Protein AF-A0A1J3I5D6-F1 (afdb_monomer)

Foldseek 3Di:
DDDDDPLLVLLVVLLVQLVDPVNLVVSLVSLLVCCVPDPPQLALVNVVCSNVVSCVVVVGDRDLVSLLSSLVSCLVVVVLVSNLVSLVVCLVVVRQHDPVSLVSSLVSCVVVVVPVSSVVSVVSND

pLDDT: mean 91.08, std 11.29, range [35.16, 97.81]

Solvent-accessible surface area (backbone atoms only — not comparable to full-atom values): 7140 Å² total; per-residue (Å²): 137,83,80,85,48,82,69,50,57,53,39,53,49,42,54,58,23,68,73,37,82,93,31,40,66,58,36,38,51,52,42,30,52,46,53,69,71,36,80,84,73,57,43,48,68,55,51,51,47,51,45,50,51,42,18,66,78,73,72,49,79,84,60,73,66,55,57,50,28,53,36,50,22,24,56,74,69,66,36,55,68,50,29,51,52,36,50,52,52,29,54,77,70,74,40,85,74,54,63,75,56,53,54,50,49,41,50,51,29,49,76,72,68,37,52,69,59,34,51,51,58,51,58,76,76,105

Sequence (126 aa):
PGSFEDGDAFWVLIHILVASPETYGRANELLIRYVASSNPTAMPNVLVSNFVDSAKSFGFEVNSRAFNYFLNAYIKERKTDFAVDCINLMVELGVIPFVRYVNSTLTALIRRNSISEAHELYSKLV

Mean predicted aligned error: 4.38 Å

InterPro domains:
  IPR002885 Pentatricopeptide repeat [PS51375] (63-97)
  IPR002885 Pentatricopeptide repeat [TIGR00756] (66-97)
  IPR011990 Tetratricopeptide-like helical domain superfamily [G3DSA:1.25.40.10] (30-126)

Organism: Noccaea caerulescens (NCBI:txid107243)

Secondary structure (DSSP, 8-state):
-----HHHHHHHHHHHHHH-GGGHHHHHHHHHHHHHH-TTT--HHHHHHHHHHHHHHHT----HHHHHHHHHHHHHTT-HHHHHHHHHHHHHTTPPPPHHHHHHHHHHHHHTT-HHHHHHHHHT--

Nearest PDB structures (foldseek):
  5i9f-assembly1_A  TM=4.465E-01  e=3.950E-03  unidentified
  5i9g-assembly1_C  TM=4.375E-01  e=5.912E-03  unidentified
  6een-assembly1_C  TM=4.613E-01  e=1.885E-02  Zea mays
  6een-assembly1_D  TM=4.615E-01  e=1.885E-02  Zea mays
  6een-assembly1_A  TM=4.613E-01  e=2.551E-02  Zea mays

Structure (mmCIF, N/CA/C/O backbone):
data_AF-A0A1J3I5D6-F1
#
_entry.id   AF-A0A1J3I5D6-F1
#
loop_
_atom_site.group_PDB
_atom_site.id
_atom_site.type_symbol
_atom_site.label_atom_id
_atom_site.label_alt_id
_atom_site.label_comp_id
_atom_site.label_asym_id
_atom_site.label_entity_id
_atom_site.label_seq_id
_atom_site.pdbx_PDB_ins_code
_atom_site.Cartn_x
_atom_site.Cartn_y
_atom_site.Cartn_z
_atom_site.occupancy
_atom_site.B_iso_or_equiv
_atom_site.auth_seq_id
_atom_site.auth_comp_id
_atom_site.auth_asym_id
_atom_site.auth_atom_id
_atom_site.pdbx_PDB_model_num
ATOM 1 N N . PRO A 1 1 ? -5.464 -0.825 30.484 1.00 35.16 1 PRO A N 1
ATOM 2 C CA . PRO A 1 1 ? -5.961 0.486 30.007 1.00 35.16 1 PRO A CA 1
ATOM 3 C C . PRO A 1 1 ? -4.848 1.179 29.211 1.00 35.16 1 PRO A C 1
ATOM 5 O O . PRO A 1 1 ? -3.918 1.708 29.809 1.00 35.16 1 PRO A O 1
ATOM 8 N N . GLY A 1 2 ? -4.870 1.023 27.884 1.00 48.78 2 GLY A N 1
ATOM 9 C CA . GLY A 1 2 ? -3.820 1.532 27.000 1.00 48.78 2 GLY A CA 1
ATOM 10 C C . GLY A 1 2 ? -3.850 3.055 26.931 1.00 48.78 2 GLY A C 1
ATOM 11 O O . GLY A 1 2 ? -4.920 3.645 26.791 1.00 48.78 2 GLY A O 1
ATOM 12 N N . SER A 1 3 ? -2.687 3.679 27.087 1.00 51.09 3 SER A N 1
ATOM 13 C CA . SER A 1 3 ? -2.486 5.091 26.773 1.00 51.09 3 SER A CA 1
ATOM 14 C C . SER A 1 3 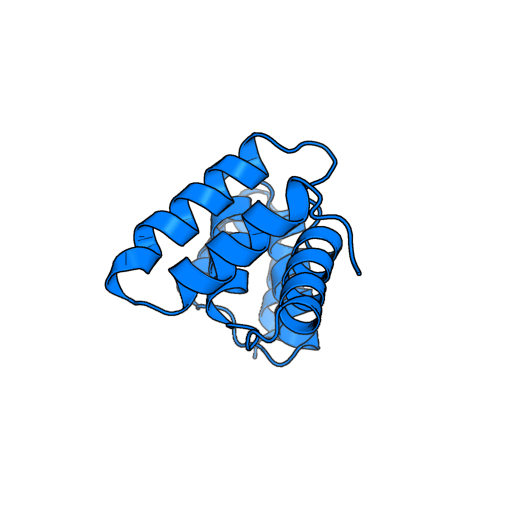? -2.722 5.305 25.281 1.00 51.09 3 SER A C 1
ATOM 16 O O . SER A 1 3 ? -2.164 4.572 24.475 1.00 51.09 3 SER A O 1
ATOM 18 N N . PHE A 1 4 ? -3.542 6.294 24.927 1.00 53.53 4 PHE A N 1
ATOM 19 C CA . PHE A 1 4 ? -3.675 6.770 23.551 1.00 53.53 4 PHE A CA 1
ATOM 20 C C . PHE A 1 4 ? -2.368 7.468 23.165 1.00 53.53 4 PHE A C 1
ATOM 22 O O . PHE A 1 4 ? -2.079 8.543 23.694 1.00 53.53 4 PHE A O 1
ATOM 29 N N . GLU A 1 5 ? -1.568 6.864 22.291 1.00 62.69 5 GLU A N 1
ATOM 30 C CA . GLU A 1 5 ? -0.444 7.563 21.669 1.00 62.69 5 GLU A CA 1
ATOM 31 C C . GLU A 1 5 ? -0.941 8.347 20.443 1.00 62.69 5 GLU A C 1
ATOM 33 O O . GLU A 1 5 ? -1.916 7.961 19.794 1.00 62.69 5 GLU A O 1
ATOM 38 N N . ASP A 1 6 ? -0.276 9.448 20.080 1.00 62.50 6 ASP A N 1
ATOM 39 C CA . ASP A 1 6 ? -0.669 10.271 18.920 1.00 62.50 6 ASP A CA 1
ATOM 40 C C . ASP A 1 6 ? -0.703 9.460 17.605 1.00 62.50 6 ASP A C 1
ATOM 42 O O . ASP A 1 6 ? -1.468 9.766 16.685 1.00 6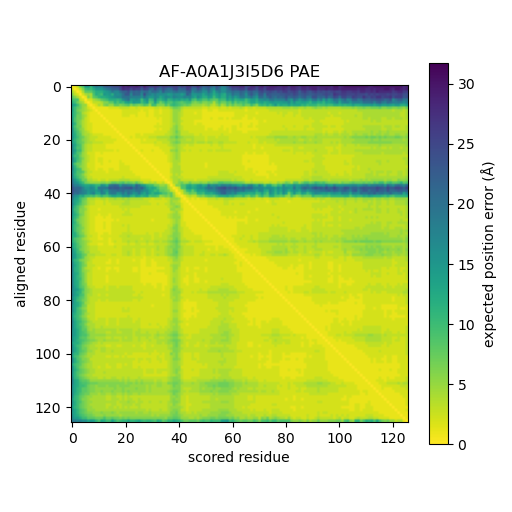2.50 6 ASP A O 1
ATOM 46 N N . GLY A 1 7 ? 0.091 8.384 17.529 1.00 68.25 7 GLY A N 1
ATOM 47 C CA . GLY A 1 7 ? 0.074 7.425 16.425 1.00 68.25 7 GLY A CA 1
ATOM 48 C C . GLY A 1 7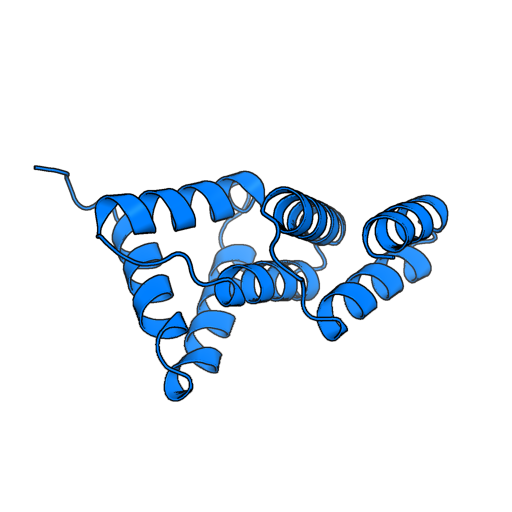 ? -1.213 6.596 16.344 1.00 68.25 7 GLY A C 1
ATOM 49 O O . GLY A 1 7 ? -1.674 6.306 15.240 1.00 68.25 7 GLY A O 1
ATOM 50 N N . ASP A 1 8 ? -1.843 6.271 17.474 1.00 81.75 8 ASP A N 1
ATOM 51 C CA . ASP A 1 8 ? -3.055 5.445 17.513 1.00 81.75 8 ASP A CA 1
ATOM 52 C C . ASP A 1 8 ? -4.257 6.185 16.930 1.00 81.75 8 ASP A C 1
ATOM 54 O O . ASP A 1 8 ? -5.021 5.626 16.138 1.00 81.75 8 ASP A O 1
ATOM 58 N N . ALA A 1 9 ? -4.399 7.472 17.265 1.00 89.88 9 ALA A N 1
ATOM 59 C CA . ALA A 1 9 ? -5.488 8.308 16.768 1.00 89.88 9 ALA A CA 1
ATOM 60 C C . ALA A 1 9 ? -5.460 8.436 15.237 1.00 89.88 9 ALA A C 1
ATOM 62 O O . ALA A 1 9 ? -6.512 8.426 14.591 1.00 89.88 9 ALA A O 1
ATOM 63 N N . PHE A 1 10 ? -4.262 8.509 14.648 1.00 91.88 10 PHE A N 1
ATOM 64 C CA . PHE A 1 10 ? -4.094 8.526 13.198 1.00 91.88 10 PHE A CA 1
ATOM 65 C C . PHE A 1 10 ? -4.646 7.249 12.557 1.00 91.88 10 PHE A C 1
ATOM 67 O O . PHE A 1 10 ? -5.459 7.326 11.636 1.00 91.88 10 PHE A O 1
ATOM 74 N N . TRP A 1 11 ? -4.257 6.074 13.056 1.00 93.56 11 TRP A N 1
ATOM 75 C CA . TRP A 1 11 ? -4.694 4.801 12.481 1.00 93.56 11 TRP A CA 1
ATOM 76 C C . TRP A 1 11 ? -6.183 4.539 12.687 1.00 93.56 11 TRP A C 1
ATOM 78 O O . TRP A 1 11 ? -6.851 4.103 11.749 1.00 93.56 11 TRP A O 1
ATOM 88 N N . VAL A 1 12 ? -6.732 4.898 13.850 1.00 95.06 12 VAL A N 1
ATOM 89 C CA . VAL A 1 12 ? -8.181 4.862 14.104 1.00 95.06 12 VAL A CA 1
ATOM 90 C C . VAL A 1 12 ? -8.932 5.741 13.101 1.00 95.06 12 VAL A C 1
ATOM 92 O O . VAL A 1 12 ? -9.934 5.310 12.530 1.00 95.06 12 VAL A O 1
ATOM 95 N N . LEU A 1 13 ? -8.434 6.950 12.820 1.00 96.00 13 LEU A N 1
ATOM 96 C CA . LEU A 1 13 ? -9.029 7.813 11.802 1.00 96.00 13 LEU A CA 1
ATOM 97 C C . LEU A 1 13 ? -8.965 7.170 10.410 1.00 96.00 13 LEU A C 1
ATOM 99 O O . LEU A 1 13 ? -9.956 7.209 9.683 1.00 96.00 13 LEU A O 1
ATOM 103 N N . ILE A 1 14 ? -7.842 6.548 10.037 1.00 96.94 14 ILE A N 1
ATOM 104 C CA . ILE A 1 14 ? -7.743 5.824 8.763 1.00 96.94 14 ILE A CA 1
ATOM 105 C C . ILE A 1 14 ? -8.783 4.704 8.692 1.00 96.94 14 ILE A C 1
ATOM 107 O O . ILE A 1 14 ? -9.485 4.641 7.685 1.00 96.94 14 ILE A O 1
ATOM 111 N N . HIS A 1 15 ? -8.946 3.890 9.744 1.00 96.50 15 HIS A N 1
ATOM 112 C CA . HIS A 1 15 ? -9.970 2.834 9.809 1.00 96.50 15 HIS A CA 1
ATOM 113 C C . HIS A 1 15 ? -11.381 3.376 9.556 1.00 96.50 15 HIS A C 1
ATOM 115 O O . HIS A 1 15 ? -12.112 2.833 8.727 1.00 96.50 15 HIS A O 1
ATOM 121 N N . ILE A 1 16 ? -11.737 4.496 10.191 1.00 96.31 16 ILE A N 1
ATOM 122 C CA . ILE A 1 16 ? -13.036 5.160 9.998 1.00 96.31 16 ILE A CA 1
ATOM 123 C C . ILE A 1 16 ? -13.204 5.635 8.546 1.00 96.31 16 ILE A C 1
ATOM 125 O O . ILE A 1 16 ? -14.241 5.394 7.929 1.00 96.31 16 ILE A O 1
ATOM 129 N N . LEU A 1 17 ? -12.189 6.290 7.974 1.00 97.62 17 LEU A N 1
ATOM 130 C CA . LEU A 1 17 ? -12.279 6.869 6.628 1.00 97.62 17 LEU A CA 1
ATOM 131 C C . LEU A 1 17 ? -12.264 5.810 5.510 1.00 97.62 17 LEU A C 1
ATOM 133 O O . LEU A 1 17 ? -12.797 6.040 4.426 1.00 97.62 17 LEU A O 1
ATOM 137 N N . VAL A 1 18 ? -11.647 4.644 5.720 1.00 97.00 18 VAL A N 1
ATOM 138 C CA . VAL A 1 18 ? -11.683 3.554 4.723 1.00 97.00 18 VAL A CA 1
ATOM 139 C C . VAL A 1 18 ? -12.946 2.697 4.821 1.00 97.00 18 VAL A C 1
ATOM 141 O O . VAL A 1 18 ? -13.217 1.920 3.903 1.00 97.00 18 VAL A O 1
ATOM 144 N N . ALA A 1 19 ? -13.746 2.852 5.880 1.00 95.31 19 ALA A N 1
ATOM 145 C CA . ALA A 1 19 ? -15.020 2.157 6.047 1.00 95.31 19 ALA A CA 1
ATOM 146 C C . ALA A 1 19 ? -16.169 2.771 5.219 1.00 95.31 19 ALA A C 1
ATOM 148 O O . ALA A 1 19 ? -17.139 2.077 4.928 1.00 95.31 19 ALA A O 1
ATOM 149 N N . SER A 1 20 ? -16.058 4.037 4.790 1.00 95.12 20 SER A N 1
ATOM 150 C CA . SER A 1 20 ? -17.115 4.759 4.059 1.00 95.12 20 SER A CA 1
ATOM 151 C C . SER A 1 20 ? -16.633 5.250 2.680 1.00 95.12 20 SER A C 1
ATOM 153 O O . SER A 1 20 ? -15.645 5.988 2.605 1.00 95.12 20 SER A O 1
ATOM 155 N N . PRO A 1 21 ? -17.325 4.906 1.574 1.00 95.50 21 PRO A N 1
ATOM 156 C CA . PRO A 1 21 ? -16.974 5.365 0.226 1.00 95.50 21 PRO A CA 1
ATOM 157 C C . PRO A 1 21 ? -16.856 6.885 0.073 1.00 95.50 21 PRO A C 1
ATOM 159 O O . PRO A 1 21 ? -15.991 7.371 -0.656 1.00 95.50 21 PRO A O 1
ATOM 162 N N . GLU A 1 22 ? -17.671 7.645 0.801 1.00 97.62 22 GLU A N 1
ATOM 163 C CA . GLU A 1 22 ? -17.703 9.112 0.781 1.00 97.62 22 GLU A CA 1
ATOM 164 C C . GLU A 1 22 ? -16.401 9.730 1.311 1.00 97.62 22 GLU A C 1
ATOM 166 O O . GLU A 1 22 ? -16.079 10.886 1.026 1.00 97.62 22 GLU A O 1
ATOM 171 N N . THR A 1 23 ? -15.631 8.960 2.083 1.00 97.69 23 THR A N 1
ATOM 172 C CA . THR A 1 23 ? 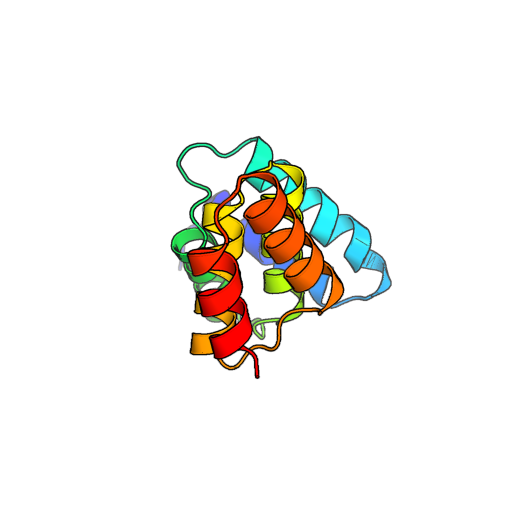-14.418 9.421 2.768 1.00 97.69 23 THR A CA 1
ATOM 173 C C . THR A 1 23 ? -13.124 8.833 2.203 1.00 97.69 23 THR A C 1
ATOM 175 O O . THR A 1 23 ? -12.032 9.242 2.603 1.00 97.69 23 THR A O 1
ATOM 178 N N . TYR A 1 24 ? -13.215 7.997 1.166 1.00 96.62 24 TYR A N 1
ATOM 179 C CA . TYR A 1 24 ? -12.073 7.392 0.472 1.00 96.62 24 TYR A CA 1
ATOM 180 C C . TYR A 1 24 ? -11.029 8.397 -0.012 1.00 96.62 24 TYR A C 1
ATOM 182 O O . TYR A 1 24 ? -9.830 8.169 0.154 1.00 96.62 24 TYR A O 1
ATOM 190 N N . GLY A 1 25 ? -11.470 9.525 -0.576 1.00 96.94 25 GLY A N 1
ATOM 191 C CA . GLY A 1 25 ? -10.558 10.581 -1.018 1.00 96.94 25 GLY A CA 1
ATOM 192 C C . GLY A 1 25 ? -9.735 11.157 0.137 1.00 96.94 25 GLY A C 1
ATOM 193 O O . GLY A 1 25 ? -8.527 11.334 -0.005 1.00 96.94 25 GLY A O 1
ATOM 194 N N . ARG A 1 26 ? -10.371 11.364 1.299 1.00 97.75 26 ARG A N 1
ATOM 195 C CA . ARG A 1 26 ? -9.728 11.902 2.507 1.00 97.75 26 ARG A CA 1
ATOM 196 C C . ARG A 1 26 ? -8.738 10.909 3.108 1.00 97.75 26 ARG A C 1
ATOM 198 O O . ARG A 1 26 ? -7.632 11.311 3.449 1.00 97.75 26 ARG A O 1
ATOM 205 N N . ALA A 1 27 ? -9.103 9.625 3.181 1.00 97.62 27 ALA A N 1
ATOM 206 C CA . ALA A 1 27 ? -8.191 8.568 3.629 1.00 97.62 27 ALA A CA 1
ATOM 207 C C . ALA A 1 27 ? -6.916 8.537 2.773 1.00 97.62 27 ALA A C 1
ATOM 209 O O . ALA A 1 27 ? -5.802 8.559 3.292 1.00 97.62 27 ALA A O 1
ATOM 210 N N . ASN A 1 28 ? -7.087 8.533 1.449 1.00 96.69 28 ASN A N 1
ATOM 211 C CA . ASN A 1 28 ? -5.979 8.482 0.505 1.00 96.69 28 ASN A CA 1
ATOM 212 C C . ASN A 1 28 ? -5.075 9.722 0.603 1.00 96.69 28 ASN A C 1
ATOM 214 O O . ASN A 1 28 ? -3.854 9.595 0.628 1.00 96.69 28 ASN A O 1
ATOM 218 N N . GLU A 1 29 ? -5.660 10.918 0.688 1.00 96.50 29 GLU A N 1
ATOM 219 C CA . GLU A 1 29 ? -4.898 12.160 0.844 1.00 96.50 29 GLU A CA 1
ATOM 220 C C . GLU A 1 29 ? -4.103 12.190 2.155 1.00 96.50 29 GLU A C 1
ATOM 222 O O . GLU A 1 29 ? -2.931 12.570 2.159 1.00 96.50 29 GLU A O 1
ATOM 227 N N . LEU A 1 30 ? -4.717 11.761 3.260 1.00 94.81 30 LEU A N 1
ATOM 228 C CA . LEU A 1 30 ? -4.071 11.751 4.567 1.00 94.81 30 LEU A CA 1
ATOM 229 C C . LEU A 1 30 ? -2.871 10.792 4.597 1.00 94.81 30 LEU A C 1
ATOM 231 O O . LEU A 1 30 ? -1.819 11.151 5.121 1.00 94.81 30 LEU A O 1
ATOM 235 N N . LEU A 1 31 ? -2.989 9.621 3.966 1.00 94.38 31 LEU A N 1
ATOM 236 C CA . LEU 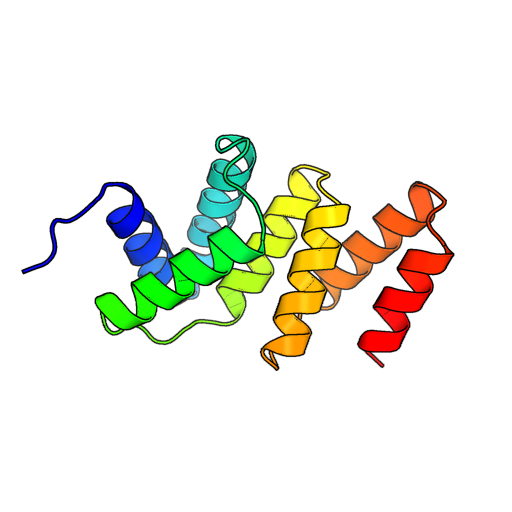A 1 31 ? -1.885 8.666 3.836 1.00 94.38 31 LEU A CA 1
ATOM 237 C C . LEU A 1 31 ? -0.757 9.177 2.936 1.00 94.38 31 LEU A C 1
ATOM 239 O O . LEU A 1 31 ? 0.409 9.011 3.287 1.00 94.38 31 LEU A O 1
ATOM 243 N N . ILE A 1 32 ? -1.076 9.846 1.821 1.00 94.31 32 ILE A N 1
ATOM 244 C CA . ILE A 1 32 ? -0.060 10.512 0.987 1.00 94.31 32 ILE A CA 1
ATOM 245 C C . ILE A 1 32 ? 0.720 11.527 1.827 1.00 94.31 32 ILE A C 1
ATOM 247 O O . ILE A 1 32 ? 1.947 11.478 1.867 1.00 94.31 32 ILE A O 1
ATOM 251 N N . ARG A 1 33 ? 0.010 12.411 2.541 1.00 92.81 33 ARG A N 1
ATOM 252 C CA . ARG A 1 33 ? 0.632 13.429 3.401 1.00 92.81 33 ARG A CA 1
ATOM 253 C C . ARG A 1 33 ? 1.500 12.793 4.485 1.00 92.81 33 ARG A C 1
ATOM 255 O O . ARG A 1 33 ? 2.607 13.268 4.711 1.00 92.81 33 ARG A O 1
ATOM 262 N N . TYR A 1 34 ? 1.030 11.713 5.107 1.00 90.75 34 TYR A N 1
ATOM 263 C CA . TYR A 1 34 ? 1.777 10.991 6.134 1.00 90.75 34 TYR A CA 1
ATOM 264 C C . TYR A 1 34 ? 3.081 10.389 5.594 1.00 90.75 34 TYR A C 1
ATOM 266 O O . TYR A 1 34 ? 4.133 10.570 6.201 1.00 90.75 34 TYR A O 1
ATOM 274 N N . VAL A 1 35 ? 3.052 9.719 4.436 1.00 90.50 35 VAL A N 1
ATOM 275 C CA . VAL A 1 35 ? 4.255 9.124 3.816 1.00 90.50 35 VAL A CA 1
ATOM 276 C C . VAL A 1 35 ? 5.239 10.192 3.318 1.00 90.50 35 VAL A C 1
ATOM 278 O O . VAL A 1 35 ? 6.451 9.942 3.294 1.00 90.50 35 VAL A O 1
ATOM 281 N N . ALA A 1 36 ? 4.734 11.369 2.938 1.00 88.38 36 ALA A N 1
ATOM 282 C CA . ALA A 1 36 ? 5.543 12.519 2.544 1.00 88.38 36 ALA A CA 1
ATOM 283 C C . ALA A 1 36 ? 6.251 13.177 3.744 1.00 88.38 36 ALA A C 1
ATOM 285 O O . ALA A 1 36 ? 7.421 13.542 3.641 1.00 88.38 36 ALA A O 1
ATOM 286 N N . SER A 1 37 ? 5.568 13.319 4.888 1.00 85.12 37 SER A N 1
ATOM 287 C CA . SER A 1 37 ? 6.115 13.984 6.082 1.00 85.12 37 SER A CA 1
ATOM 288 C C . SER A 1 37 ? 6.915 13.064 7.008 1.00 85.12 37 SER A C 1
ATOM 290 O O . SER A 1 37 ? 7.758 13.542 7.765 1.00 85.12 37 SER A O 1
ATOM 292 N N . SER A 1 38 ? 6.679 11.753 6.950 1.00 69.19 38 SER A N 1
ATOM 293 C CA . SER A 1 38 ? 7.298 10.772 7.845 1.00 69.19 38 SER A CA 1
ATOM 294 C C . SER A 1 38 ? 8.513 10.130 7.174 1.00 69.19 38 SER A C 1
ATOM 296 O O . SER A 1 38 ? 8.396 9.135 6.462 1.00 69.19 38 SER A O 1
ATOM 298 N N . ASN A 1 39 ? 9.708 10.683 7.380 1.00 59.16 39 ASN A N 1
ATOM 299 C CA . ASN A 1 39 ? 10.962 10.037 6.977 1.00 59.16 39 ASN A CA 1
ATOM 300 C C . ASN A 1 39 ? 11.899 9.988 8.198 1.00 59.16 39 ASN A C 1
ATOM 302 O O . ASN A 1 39 ? 12.145 11.055 8.763 1.00 59.16 39 ASN A O 1
ATOM 306 N N . PRO A 1 40 ? 12.402 8.810 8.642 1.00 54.53 40 PRO A N 1
ATOM 307 C CA . PRO A 1 40 ? 12.457 7.506 7.959 1.00 54.53 40 PRO A CA 1
ATOM 308 C C . PRO A 1 40 ? 11.382 6.463 8.350 1.00 54.53 40 PRO A C 1
ATOM 310 O O . PRO A 1 40 ? 11.454 5.321 7.908 1.00 54.53 40 PRO A O 1
ATOM 313 N N . THR A 1 41 ? 10.358 6.817 9.131 1.00 62.53 41 THR A N 1
ATOM 314 C CA . THR A 1 41 ? 9.374 5.864 9.698 1.00 62.53 41 THR A CA 1
ATOM 315 C C . THR A 1 41 ? 8.347 5.288 8.708 1.00 62.53 41 THR A C 1
ATOM 317 O O . THR A 1 41 ? 7.544 4.441 9.090 1.00 62.53 41 THR A O 1
ATOM 320 N N . ALA A 1 42 ? 8.350 5.708 7.437 1.00 79.69 42 ALA A N 1
ATOM 321 C CA . ALA A 1 42 ? 7.342 5.309 6.448 1.00 79.69 42 ALA A CA 1
ATOM 322 C C . ALA A 1 42 ? 7.619 3.975 5.722 1.00 79.69 42 ALA A C 1
ATOM 324 O O . ALA A 1 42 ? 7.237 3.827 4.558 1.00 79.69 42 ALA A O 1
ATOM 325 N N . MET A 1 43 ? 8.282 3.006 6.361 1.00 90.31 43 MET A N 1
ATOM 326 C CA . MET A 1 43 ? 8.528 1.694 5.744 1.00 90.31 43 MET A CA 1
ATOM 327 C C . MET A 1 43 ? 7.218 0.890 5.596 1.00 90.31 43 MET A C 1
ATOM 329 O O . MET A 1 43 ? 6.404 0.901 6.523 1.00 90.31 43 MET A O 1
ATOM 333 N N . PRO A 1 44 ? 7.000 0.165 4.480 1.00 92.69 44 PRO A N 1
ATOM 334 C CA . PRO A 1 44 ? 5.746 -0.557 4.227 1.00 92.69 44 PRO A CA 1
ATOM 335 C C . PRO A 1 44 ? 5.339 -1.529 5.332 1.00 92.69 44 PRO A C 1
ATOM 337 O O . PRO A 1 44 ? 4.190 -1.519 5.768 1.00 92.69 44 PRO A O 1
ATOM 340 N N . ASN A 1 45 ? 6.283 -2.328 5.827 1.00 91.81 45 ASN A N 1
ATOM 341 C CA . ASN A 1 45 ? 6.051 -3.286 6.907 1.00 91.81 45 ASN A CA 1
ATOM 342 C C . ASN A 1 45 ? 5.632 -2.599 8.216 1.00 91.81 45 ASN A C 1
ATOM 344 O O . ASN A 1 45 ? 4.726 -3.080 8.889 1.00 91.81 45 ASN A O 1
ATOM 348 N N . VAL A 1 46 ? 6.246 -1.461 8.555 1.00 90.81 46 VAL A N 1
ATOM 349 C CA . VAL A 1 46 ? 5.910 -0.684 9.757 1.00 90.81 46 VAL A CA 1
ATOM 350 C C . VAL A 1 46 ? 4.504 -0.101 9.640 1.00 90.81 46 VAL A C 1
ATOM 352 O O . VAL A 1 46 ? 3.709 -0.227 10.566 1.00 90.81 46 V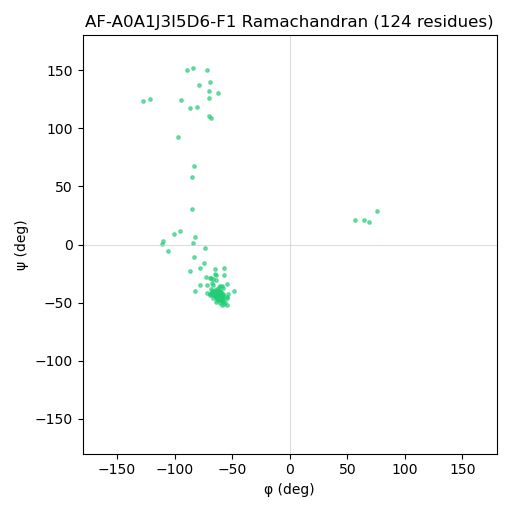AL A O 1
ATOM 355 N N . LEU A 1 47 ? 4.159 0.489 8.492 1.00 91.81 47 LEU A N 1
ATOM 356 C CA . LEU A 1 47 ? 2.832 1.078 8.274 1.00 91.81 47 LEU A CA 1
ATOM 357 C C . LEU A 1 47 ? 1.734 0.019 8.304 1.00 91.81 47 LEU A C 1
ATOM 359 O O . LEU A 1 47 ? 0.697 0.228 8.930 1.00 91.81 47 LEU A O 1
ATOM 363 N N . VAL A 1 48 ? 1.977 -1.125 7.665 1.00 91.81 48 VAL A N 1
ATOM 364 C CA . VAL A 1 48 ? 1.042 -2.249 7.698 1.00 91.81 48 VAL A CA 1
ATOM 365 C C . VAL A 1 48 ? 0.915 -2.821 9.107 1.00 91.81 48 VAL A C 1
ATOM 367 O O . VAL A 1 48 ? -0.214 -3.030 9.540 1.00 91.81 48 VAL A O 1
ATOM 370 N N . SER A 1 49 ? 2.017 -3.020 9.841 1.00 91.81 49 SER A N 1
ATOM 371 C CA . SER A 1 49 ? 1.958 -3.498 11.231 1.00 91.81 49 SER A CA 1
ATOM 372 C C . SER A 1 49 ? 1.142 -2.544 12.090 1.00 91.81 49 SER A C 1
ATOM 374 O O . SER A 1 49 ? 0.161 -2.964 12.689 1.00 91.81 49 SER A O 1
ATOM 376 N N . ASN A 1 50 ? 1.456 -1.247 12.063 1.00 91.94 50 ASN A N 1
ATOM 377 C CA . ASN A 1 50 ? 0.750 -0.258 12.871 1.00 91.94 50 ASN A CA 1
ATOM 378 C C . ASN A 1 50 ? -0.748 -0.195 12.528 1.00 91.94 50 ASN A C 1
ATOM 380 O O . ASN A 1 50 ? -1.591 -0.138 13.421 1.00 91.94 50 ASN A O 1
ATOM 384 N N . PHE A 1 51 ? -1.100 -0.255 11.240 1.00 92.81 51 PHE A N 1
ATOM 385 C CA . PHE A 1 51 ? -2.496 -0.284 10.803 1.00 92.81 51 PHE A CA 1
ATOM 386 C C . PHE A 1 51 ? -3.233 -1.538 11.301 1.00 92.81 51 PHE A C 1
ATOM 388 O O . PHE A 1 51 ? -4.345 -1.436 11.824 1.00 92.81 51 PHE A O 1
ATOM 395 N N . VAL A 1 52 ? -2.610 -2.713 11.173 1.00 92.25 52 VAL A N 1
ATOM 396 C CA . VAL A 1 52 ? -3.171 -4.003 11.607 1.00 92.25 52 VAL A CA 1
ATOM 397 C C . VAL A 1 52 ? -3.274 -4.089 13.132 1.00 92.25 52 VAL A C 1
ATOM 399 O O . VAL A 1 52 ? -4.283 -4.559 13.656 1.00 92.25 52 VAL A O 1
ATOM 402 N N . ASP A 1 53 ? -2.266 -3.621 13.858 1.00 93.06 53 ASP A N 1
ATOM 403 C CA . ASP A 1 53 ? -2.235 -3.652 15.320 1.00 93.06 53 ASP A CA 1
ATOM 404 C C . ASP A 1 53 ? -3.216 -2.644 15.924 1.00 93.06 53 ASP A C 1
ATOM 406 O O . ASP A 1 53 ? -3.900 -2.960 16.901 1.00 93.06 53 ASP A O 1
ATOM 410 N N . SER A 1 54 ? -3.395 -1.485 15.281 1.00 94.19 54 SER A N 1
ATOM 411 C CA . SER A 1 54 ? -4.490 -0.562 15.592 1.00 94.19 54 SER A CA 1
ATOM 412 C C . SER A 1 54 ? -5.852 -1.225 15.359 1.00 94.19 54 SER A C 1
ATOM 414 O O . SER A 1 54 ? -6.735 -1.136 16.213 1.00 94.19 54 SER A O 1
ATOM 416 N N . ALA A 1 55 ? -6.019 -1.977 14.264 1.00 94.00 55 ALA A N 1
ATOM 417 C CA . ALA A 1 55 ? -7.273 -2.680 13.996 1.00 94.00 55 ALA A CA 1
ATOM 418 C C . ALA A 1 55 ? -7.624 -3.657 15.130 1.00 94.00 55 ALA A C 1
ATOM 420 O O . ALA A 1 55 ? -8.733 -3.625 15.660 1.00 94.00 55 ALA A O 1
ATOM 421 N N . LYS A 1 56 ? -6.646 -4.458 15.574 1.00 93.56 56 LYS A N 1
ATOM 422 C CA . LYS A 1 56 ? -6.806 -5.390 16.703 1.00 93.56 56 LYS A CA 1
ATOM 423 C C . LYS A 1 56 ? -7.106 -4.666 18.016 1.00 93.56 56 LYS A C 1
ATOM 425 O O . LYS A 1 56 ? -7.989 -5.092 18.753 1.00 93.56 56 LYS A O 1
ATOM 430 N N . SER A 1 57 ? -6.380 -3.587 18.303 1.00 94.19 57 SER A N 1
ATOM 431 C CA . SER A 1 57 ? -6.490 -2.848 19.568 1.00 94.19 57 SER A CA 1
ATOM 432 C C . SER A 1 57 ? -7.839 -2.149 19.733 1.00 94.19 57 SER A C 1
ATOM 434 O O . SER A 1 57 ? -8.359 -2.076 20.845 1.00 94.19 57 SER A O 1
ATOM 436 N N . PHE A 1 58 ? -8.419 -1.663 18.633 1.00 93.69 58 PHE A N 1
ATOM 437 C CA . PHE A 1 58 ? -9.659 -0.882 18.644 1.00 93.69 58 PHE A CA 1
ATOM 438 C C . PHE A 1 58 ? -10.873 -1.621 18.053 1.00 93.69 58 PHE A C 1
ATOM 440 O O . PHE A 1 58 ? -11.960 -1.052 17.995 1.00 93.69 58 PHE A O 1
ATOM 447 N N . GLY A 1 59 ? -10.717 -2.887 17.653 1.00 94.25 59 GLY A N 1
ATOM 448 C CA . GLY A 1 59 ? -11.814 -3.733 17.174 1.00 94.25 59 GLY A CA 1
ATOM 449 C C . GLY A 1 59 ? -12.291 -3.425 15.750 1.00 94.25 59 GLY A C 1
ATOM 450 O O . GLY A 1 59 ? -13.460 -3.651 15.444 1.00 94.25 59 GLY A O 1
ATOM 451 N N . PHE A 1 60 ? -11.414 -2.911 14.884 1.00 94.75 60 PHE A N 1
ATOM 452 C CA . PHE A 1 60 ? -11.714 -2.715 13.464 1.00 94.75 60 PHE A CA 1
ATOM 453 C C . PHE A 1 60 ? -11.368 -3.954 12.633 1.00 94.75 60 PHE A C 1
ATOM 455 O O . PHE A 1 60 ? -10.411 -4.675 12.917 1.00 94.75 60 PHE A O 1
ATOM 462 N N . GLU A 1 61 ? -12.103 -4.153 11.539 1.00 92.25 61 GLU A N 1
ATOM 463 C CA . GLU A 1 61 ? -11.692 -5.075 10.482 1.00 92.25 61 GLU A CA 1
ATOM 464 C C . GLU A 1 61 ? -10.629 -4.429 9.587 1.00 92.25 61 GLU A C 1
ATOM 466 O O . GLU A 1 61 ? -10.732 -3.265 9.189 1.00 92.25 61 GLU A O 1
ATOM 471 N N . VAL A 1 62 ? -9.602 -5.201 9.231 1.00 91.44 62 VAL A N 1
ATOM 472 C CA . VAL A 1 62 ? -8.523 -4.733 8.356 1.00 91.44 62 VAL A CA 1
ATOM 473 C C . VAL A 1 62 ? -9.055 -4.556 6.934 1.00 91.44 62 VAL A C 1
ATOM 475 O O . VAL A 1 62 ? -9.341 -5.519 6.225 1.00 91.44 62 VAL A O 1
ATOM 478 N N . ASN A 1 63 ? -9.154 -3.304 6.489 1.00 93.56 63 ASN A N 1
ATOM 479 C CA . ASN A 1 63 ? -9.673 -2.985 5.165 1.00 93.56 63 ASN A CA 1
ATOM 480 C C . ASN A 1 63 ? -8.567 -3.020 4.096 1.00 93.56 63 ASN A C 1
ATOM 482 O O . ASN A 1 63 ? -7.651 -2.193 4.096 1.00 93.56 63 ASN A O 1
ATOM 486 N N . SER A 1 64 ? -8.694 -3.927 3.122 1.00 91.56 64 SER A N 1
ATOM 487 C CA . SER A 1 64 ? -7.747 -4.103 2.005 1.00 91.56 64 SER A CA 1
ATOM 488 C C . SER A 1 64 ? -7.522 -2.841 1.156 1.00 91.56 64 SER A C 1
ATOM 490 O O . SER A 1 64 ? -6.503 -2.697 0.473 1.00 91.56 64 SER A O 1
ATOM 492 N N . ARG A 1 65 ? -8.447 -1.877 1.202 1.00 94.50 65 ARG A N 1
ATOM 493 C CA . ARG A 1 65 ? -8.321 -0.598 0.494 1.00 94.50 65 ARG A CA 1
ATOM 494 C C . ARG A 1 65 ? -7.235 0.303 1.080 1.00 94.50 65 ARG A C 1
ATOM 496 O O . ARG A 1 65 ? -6.631 1.054 0.320 1.00 94.50 65 ARG A O 1
ATOM 503 N N . ALA A 1 66 ? -6.939 0.202 2.3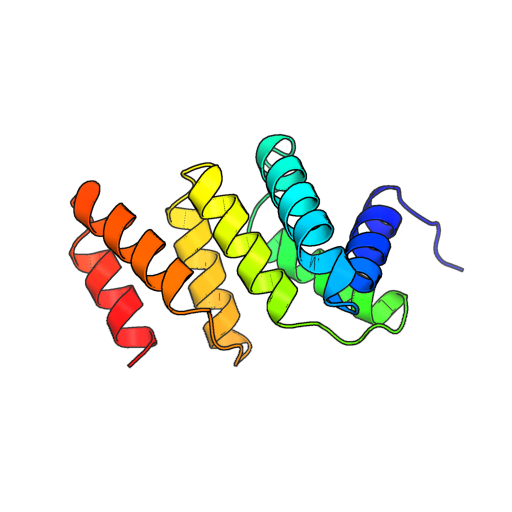78 1.00 95.12 66 ALA A N 1
ATOM 504 C CA . ALA A 1 66 ? -5.867 0.979 3.004 1.00 95.12 66 ALA A CA 1
ATOM 505 C C . ALA A 1 66 ? -4.494 0.652 2.391 1.00 95.12 66 ALA A C 1
ATOM 507 O O . ALA A 1 66 ? -3.736 1.560 2.059 1.00 95.12 66 ALA A O 1
ATOM 508 N N . PHE A 1 67 ? -4.226 -0.626 2.109 1.00 95.06 67 PHE A N 1
ATOM 509 C CA . PHE A 1 67 ? -2.999 -1.075 1.440 1.00 95.06 67 PHE A CA 1
ATOM 510 C C . PHE A 1 67 ? -2.826 -0.449 0.054 1.00 95.06 67 PHE A C 1
ATOM 512 O O . PHE A 1 67 ? -1.750 0.017 -0.311 1.00 95.06 67 PHE A O 1
ATOM 519 N N . ASN A 1 68 ? -3.919 -0.351 -0.701 1.00 96.00 68 ASN A N 1
ATOM 520 C CA . ASN A 1 68 ? -3.921 0.314 -2.000 1.00 96.00 68 ASN A CA 1
ATOM 521 C C . ASN A 1 68 ? -3.612 1.817 -1.893 1.00 96.00 68 ASN A C 1
ATOM 523 O O . ASN A 1 68 ? -3.025 2.398 -2.807 1.00 96.00 68 ASN A O 1
ATOM 527 N N . TYR A 1 69 ? -3.982 2.456 -0.782 1.00 96.88 69 TYR A N 1
ATOM 528 C CA . TYR A 1 69 ? -3.628 3.847 -0.513 1.00 96.88 69 TYR A CA 1
ATOM 529 C C . TYR A 1 69 ? -2.182 4.011 -0.043 1.00 96.88 69 TYR A C 1
ATOM 531 O O . TYR A 1 69 ? -1.546 4.973 -0.470 1.00 96.88 69 TYR A O 1
ATOM 539 N N . PHE A 1 70 ? -1.619 3.066 0.721 1.00 95.50 70 PHE A N 1
ATOM 540 C CA . PHE A 1 70 ? -0.171 3.029 0.979 1.00 95.50 70 PHE A CA 1
ATOM 541 C C . PHE A 1 70 ? 0.609 2.941 -0.333 1.00 95.50 70 PHE A C 1
ATOM 543 O O . PHE A 1 70 ? 1.506 3.744 -0.580 1.00 95.50 70 PHE A O 1
ATOM 550 N N . LEU A 1 71 ? 0.200 2.035 -1.223 1.00 95.69 71 LEU A N 1
ATOM 551 C CA . LEU A 1 71 ? 0.825 1.872 -2.529 1.00 95.69 71 LEU A CA 1
ATOM 552 C C . LEU A 1 71 ? 0.761 3.162 -3.361 1.00 95.69 71 LEU A C 1
ATOM 554 O O . LEU A 1 71 ? 1.770 3.607 -3.909 1.00 95.69 71 LEU A O 1
ATOM 558 N N . ASN A 1 72 ? -0.406 3.811 -3.411 1.00 96.56 72 ASN A N 1
ATOM 559 C CA . ASN A 1 72 ? -0.551 5.104 -4.077 1.00 96.56 72 ASN A CA 1
ATOM 560 C C . ASN A 1 72 ? 0.335 6.192 -3.444 1.00 96.56 72 ASN A C 1
ATOM 562 O O . ASN A 1 72 ? 0.936 6.980 -4.173 1.00 96.56 72 ASN A O 1
ATOM 566 N N . ALA A 1 73 ? 0.447 6.229 -2.114 1.00 95.62 73 ALA A N 1
ATOM 567 C CA . ALA A 1 73 ? 1.321 7.161 -1.411 1.00 95.62 73 ALA A CA 1
ATOM 568 C C . ALA A 1 73 ? 2.794 6.959 -1.801 1.00 95.62 73 ALA A C 1
ATOM 570 O O . ALA A 1 73 ? 3.458 7.920 -2.186 1.00 95.62 73 ALA A O 1
ATOM 571 N N . TYR A 1 74 ? 3.286 5.718 -1.830 1.00 96.12 74 TYR A N 1
ATOM 572 C CA . TYR A 1 74 ? 4.650 5.423 -2.281 1.00 96.12 74 TYR A CA 1
ATOM 573 C C . TYR A 1 74 ? 4.900 5.817 -3.737 1.00 96.12 74 TYR A C 1
ATOM 575 O O . TYR A 1 74 ? 5.934 6.413 -4.043 1.00 96.12 74 TYR A O 1
ATOM 583 N N . ILE A 1 75 ? 3.939 5.560 -4.630 1.00 95.00 75 ILE A N 1
ATOM 584 C CA . ILE A 1 75 ? 4.023 5.971 -6.039 1.00 95.00 75 ILE A CA 1
ATOM 585 C C . ILE A 1 75 ? 4.107 7.502 -6.157 1.00 95.00 75 ILE A C 1
ATOM 587 O O . ILE A 1 75 ? 4.921 8.015 -6.929 1.00 95.00 75 ILE A O 1
ATOM 591 N N . LYS A 1 76 ? 3.295 8.245 -5.392 1.00 94.62 76 LYS A N 1
ATOM 592 C CA . LYS A 1 76 ? 3.293 9.719 -5.392 1.00 94.62 76 LYS A CA 1
ATOM 593 C C . LYS A 1 76 ? 4.603 10.306 -4.879 1.00 94.62 76 LYS A C 1
ATOM 595 O O . LYS A 1 76 ? 5.117 11.237 -5.494 1.00 94.62 76 LYS A O 1
ATOM 600 N N . GLU A 1 77 ? 5.181 9.687 -3.857 1.00 92.62 77 GLU A N 1
ATOM 601 C CA . GLU A 1 77 ? 6.479 10.067 -3.292 1.00 92.62 77 GLU A CA 1
ATOM 602 C C . GLU A 1 77 ? 7.676 9.502 -4.077 1.00 92.62 77 GLU A C 1
ATOM 604 O O . GLU A 1 77 ? 8.822 9.641 -3.653 1.00 92.62 77 GLU A O 1
ATOM 609 N N . ARG A 1 78 ? 7.438 8.859 -5.233 1.00 93.12 78 ARG A N 1
ATOM 610 C CA . ARG A 1 78 ? 8.463 8.222 -6.085 1.00 93.12 78 ARG A CA 1
ATOM 611 C C . ARG A 1 78 ? 9.305 7.164 -5.354 1.00 93.12 78 ARG A C 1
ATOM 613 O O . ARG A 1 78 ? 10.385 6.802 -5.820 1.00 93.12 78 ARG A O 1
ATOM 620 N N . LYS A 1 79 ? 8.791 6.617 -4.250 1.00 93.75 79 LYS A N 1
ATOM 621 C CA . LYS A 1 79 ? 9.408 5.553 -3.448 1.00 93.75 79 LYS A CA 1
ATOM 622 C C . LYS A 1 79 ? 9.090 4.193 -4.080 1.00 93.75 79 LYS A C 1
ATOM 624 O O . LYS A 1 79 ? 8.310 3.415 -3.543 1.00 93.75 79 LYS A O 1
ATOM 629 N N . THR A 1 80 ? 9.645 3.945 -5.268 1.00 95.62 80 THR A N 1
ATOM 630 C CA . THR A 1 80 ? 9.309 2.760 -6.085 1.00 95.62 80 THR A CA 1
ATOM 631 C C . THR A 1 80 ? 9.637 1.453 -5.362 1.00 95.62 80 THR A C 1
ATOM 633 O O . THR A 1 80 ? 8.816 0.547 -5.389 1.00 95.62 80 THR A O 1
ATOM 636 N N . ASP A 1 81 ? 10.760 1.383 -4.645 1.00 95.50 81 ASP A N 1
ATOM 637 C CA . ASP A 1 81 ? 11.149 0.176 -3.894 1.00 95.50 81 ASP A CA 1
ATOM 638 C C . ASP A 1 81 ? 10.125 -0.145 -2.796 1.00 95.50 81 ASP A C 1
ATOM 640 O O . ASP A 1 81 ? 9.626 -1.259 -2.702 1.00 95.50 81 ASP A O 1
ATOM 644 N N . PHE A 1 82 ? 9.671 0.871 -2.056 1.00 96.06 82 PHE A N 1
ATOM 645 C CA . PHE A 1 82 ? 8.615 0.697 -1.053 1.00 96.06 82 PHE A CA 1
ATOM 646 C C . PHE A 1 82 ? 7.261 0.331 -1.670 1.00 96.06 82 PHE A C 1
ATOM 648 O O . PHE A 1 82 ? 6.467 -0.369 -1.045 1.00 96.06 82 PHE A O 1
ATOM 655 N N . ALA A 1 83 ? 6.981 0.774 -2.897 1.00 96.44 83 ALA A N 1
ATOM 656 C CA . ALA A 1 83 ? 5.803 0.326 -3.630 1.00 96.44 83 ALA A CA 1
ATOM 657 C C . ALA A 1 83 ? 5.897 -1.171 -3.990 1.00 96.44 83 ALA A C 1
ATOM 659 O O . ALA A 1 83 ? 4.898 -1.877 -3.874 1.00 96.44 83 ALA A O 1
ATOM 660 N N . VAL A 1 84 ? 7.079 -1.663 -4.381 1.00 97.00 84 VAL A N 1
ATOM 661 C CA . VAL A 1 84 ? 7.336 -3.093 -4.634 1.00 97.00 84 VAL A CA 1
ATOM 662 C C . VAL A 1 84 ? 7.173 -3.906 -3.349 1.00 97.00 84 VAL A C 1
ATOM 664 O O . VAL A 1 84 ? 6.408 -4.870 -3.333 1.00 97.00 84 VAL A O 1
ATOM 667 N N . ASP A 1 85 ? 7.803 -3.475 -2.257 1.00 96.19 85 ASP A N 1
ATOM 668 C CA . ASP A 1 85 ? 7.694 -4.115 -0.941 1.00 96.19 85 ASP A CA 1
ATOM 669 C C . ASP A 1 85 ? 6.241 -4.175 -0.452 1.00 96.19 85 ASP A C 1
ATOM 671 O O . ASP A 1 85 ? 5.781 -5.204 0.040 1.00 96.19 85 ASP A O 1
ATOM 675 N N . CYS A 1 86 ? 5.485 -3.088 -0.634 1.00 96.25 86 CYS A N 1
ATOM 676 C CA . CYS A 1 86 ? 4.070 -3.046 -0.281 1.00 96.25 86 CYS A CA 1
ATOM 677 C C . CYS A 1 86 ? 3.247 -4.048 -1.106 1.00 96.25 86 CYS A C 1
ATOM 679 O O . CYS A 1 86 ? 2.395 -4.728 -0.540 1.00 96.25 86 CYS A O 1
ATOM 681 N N . ILE A 1 87 ? 3.517 -4.197 -2.411 1.00 96.81 87 ILE A N 1
ATOM 682 C CA . ILE A 1 87 ? 2.845 -5.206 -3.247 1.00 96.81 87 ILE A CA 1
ATOM 683 C C . ILE A 1 87 ? 3.190 -6.623 -2.778 1.00 96.81 87 ILE A C 1
ATOM 685 O O . ILE A 1 87 ? 2.280 -7.437 -2.642 1.00 96.81 87 ILE A O 1
ATOM 689 N N . ASN A 1 88 ? 4.463 -6.916 -2.497 1.00 95.56 88 ASN A N 1
ATOM 690 C CA . ASN A 1 88 ? 4.870 -8.228 -1.984 1.00 95.56 88 ASN A CA 1
ATOM 691 C C . ASN A 1 88 ? 4.135 -8.557 -0.674 1.00 95.56 88 A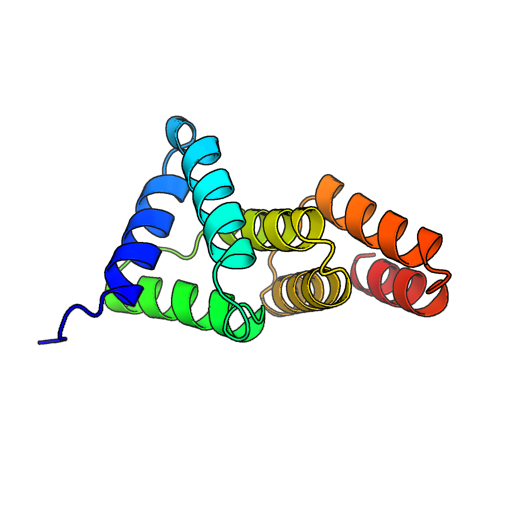SN A C 1
ATOM 693 O O . ASN A 1 88 ? 3.548 -9.629 -0.553 1.00 95.56 88 ASN A O 1
ATOM 697 N N . LEU A 1 89 ? 4.065 -7.600 0.254 1.00 93.94 89 LEU A N 1
ATOM 698 C CA . LEU A 1 89 ? 3.346 -7.766 1.517 1.00 93.94 89 LEU A CA 1
ATOM 699 C C . LEU A 1 89 ? 1.840 -7.987 1.310 1.00 93.94 89 LEU A C 1
ATOM 701 O O . LEU A 1 89 ? 1.227 -8.791 2.005 1.00 93.94 89 LEU A O 1
ATOM 705 N N . MET A 1 90 ? 1.224 -7.308 0.338 1.00 94.38 90 MET A N 1
ATOM 706 C CA . MET A 1 90 ? -0.174 -7.564 -0.020 1.00 94.38 90 MET A CA 1
ATOM 707 C C . MET A 1 90 ? -0.370 -8.998 -0.527 1.00 94.38 90 MET A C 1
ATOM 709 O O . MET A 1 90 ? -1.311 -9.658 -0.094 1.00 94.38 90 MET A O 1
ATOM 713 N N . VAL A 1 91 ? 0.529 -9.499 -1.381 1.00 93.31 91 VAL A N 1
ATOM 714 C CA . VAL A 1 91 ? 0.488 -10.881 -1.889 1.00 93.31 91 VAL A CA 1
ATOM 715 C C . VAL A 1 91 ? 0.642 -11.894 -0.752 1.00 93.31 91 VAL A C 1
ATOM 717 O O . VAL A 1 91 ? -0.154 -12.826 -0.662 1.00 93.31 91 VAL A O 1
ATOM 720 N N . GLU A 1 92 ? 1.599 -11.685 0.155 1.00 91.94 92 GLU A N 1
ATOM 721 C CA . GLU A 1 92 ? 1.807 -12.535 1.339 1.00 91.94 92 GLU A CA 1
ATOM 722 C C . GLU A 1 92 ? 0.572 -12.587 2.251 1.00 91.94 92 GLU A C 1
ATOM 724 O O . GLU A 1 92 ? 0.251 -13.633 2.814 1.00 91.94 92 GLU A O 1
ATOM 729 N N . LEU A 1 93 ? -0.154 -11.472 2.363 1.00 89.12 93 LEU A N 1
ATOM 730 C CA . LEU A 1 93 ? -1.389 -11.363 3.142 1.00 89.12 93 LEU A CA 1
ATOM 731 C C . LEU A 1 93 ? -2.644 -11.833 2.381 1.00 89.12 93 LEU A C 1
ATOM 733 O O . LEU A 1 93 ? -3.749 -11.732 2.914 1.00 89.12 93 LEU A O 1
ATOM 737 N N . GLY A 1 94 ? -2.514 -12.313 1.139 1.00 90.75 94 GLY A N 1
ATOM 738 C CA . GLY A 1 94 ? -3.650 -12.715 0.299 1.00 90.75 94 GLY A CA 1
ATOM 739 C C . GLY A 1 94 ? -4.538 -11.548 -0.157 1.00 90.75 94 GLY A C 1
ATOM 740 O O . GLY A 1 94 ? -5.693 -11.748 -0.534 1.00 90.75 94 GLY A O 1
ATOM 741 N N . VAL A 1 95 ? -4.023 -10.317 -0.118 1.00 92.06 95 VAL A N 1
ATOM 742 C CA . VAL A 1 95 ? -4.720 -9.098 -0.533 1.00 92.06 95 VAL A CA 1
ATOM 743 C C . VAL A 1 95 ? -4.385 -8.774 -1.986 1.00 92.06 95 VAL A C 1
ATOM 745 O O . VAL A 1 95 ? -3.231 -8.572 -2.348 1.00 92.06 95 VAL A O 1
ATOM 748 N N . ILE A 1 96 ? -5.412 -8.637 -2.826 1.00 92.00 96 ILE A N 1
ATOM 749 C CA . ILE A 1 96 ? -5.225 -8.333 -4.248 1.00 92.00 96 ILE A CA 1
ATOM 750 C C . ILE A 1 96 ? -4.978 -6.822 -4.439 1.00 92.00 96 ILE A C 1
ATOM 752 O O . ILE A 1 96 ? -5.862 -6.011 -4.123 1.00 92.00 96 ILE A O 1
ATOM 756 N N . PRO A 1 97 ? -3.811 -6.404 -4.967 1.00 95.00 97 PRO A N 1
ATOM 757 C CA . PRO A 1 97 ? -3.543 -5.004 -5.268 1.00 95.00 97 PRO A CA 1
ATOM 758 C C . PRO A 1 97 ? -4.345 -4.523 -6.480 1.00 95.00 97 PRO A C 1
ATOM 760 O O . PRO A 1 97 ? -4.631 -5.265 -7.419 1.00 95.00 97 PRO A O 1
ATOM 763 N N . PHE A 1 98 ? -4.691 -3.237 -6.500 1.00 95.12 98 PHE A N 1
ATOM 764 C CA . PHE A 1 98 ? -5.381 -2.645 -7.638 1.00 95.12 98 PHE A CA 1
ATOM 765 C C . PHE A 1 98 ? -4.433 -2.557 -8.832 1.00 95.12 98 PHE A C 1
ATOM 767 O O . PHE A 1 98 ? -3.382 -1.912 -8.768 1.00 95.12 98 PHE A O 1
ATOM 774 N N . VAL A 1 99 ? -4.875 -3.116 -9.962 1.00 94.94 99 VAL A N 1
ATOM 775 C CA . VAL A 1 99 ? -4.129 -3.187 -11.231 1.00 94.94 99 VAL A CA 1
ATOM 776 C C . VAL A 1 99 ? -3.525 -1.841 -11.629 1.00 94.94 99 VAL A C 1
ATOM 778 O O . VAL A 1 99 ? -2.379 -1.770 -12.062 1.00 94.94 99 VAL A O 1
ATOM 781 N N . ARG A 1 100 ? -4.259 -0.737 -11.429 1.00 95.69 100 ARG A N 1
ATOM 782 C CA . ARG A 1 100 ? -3.770 0.612 -11.760 1.00 95.69 100 ARG A CA 1
ATOM 783 C C . ARG A 1 100 ? -2.468 0.977 -11.037 1.00 95.69 100 ARG A C 1
ATOM 785 O O . ARG A 1 100 ? -1.621 1.659 -11.614 1.00 95.69 100 ARG A O 1
ATOM 792 N N . TYR A 1 101 ? -2.316 0.555 -9.784 1.00 95.62 101 TYR A N 1
ATOM 793 C CA . TYR A 1 101 ? -1.149 0.879 -8.973 1.00 95.62 101 TYR A CA 1
ATOM 794 C C . TYR A 1 101 ? 0.003 -0.070 -9.281 1.00 95.62 101 TYR A C 1
ATOM 796 O O . TYR A 1 101 ? 1.116 0.404 -9.472 1.00 95.62 101 TYR A O 1
ATOM 804 N N . VAL A 1 102 ? -0.280 -1.361 -9.482 1.00 96.75 102 VAL A N 1
ATOM 805 C CA . VAL A 1 102 ? 0.702 -2.329 -10.001 1.00 96.75 102 VAL A CA 1
ATOM 806 C C . VAL A 1 102 ? 1.305 -1.837 -11.318 1.00 96.75 102 VAL A C 1
ATOM 808 O O . VAL A 1 102 ? 2.520 -1.708 -11.428 1.00 96.75 102 VAL A O 1
ATOM 811 N N . ASN A 1 103 ? 0.471 -1.463 -12.292 1.00 97.38 103 ASN A N 1
ATOM 812 C CA . ASN A 1 103 ? 0.935 -0.954 -13.585 1.00 97.38 103 ASN A CA 1
ATOM 813 C C . ASN A 1 103 ? 1.776 0.321 -13.445 1.00 97.38 103 ASN A C 1
ATOM 815 O O . ASN A 1 103 ? 2.735 0.517 -14.193 1.00 97.38 103 ASN A O 1
ATOM 819 N N . SER A 1 104 ? 1.435 1.186 -12.486 1.00 97.31 104 SER A N 1
ATOM 820 C CA . SER A 1 104 ? 2.214 2.395 -12.205 1.00 97.31 104 SER A CA 1
ATOM 821 C C . SER A 1 104 ? 3.598 2.047 -11.651 1.00 97.31 104 SER A C 1
ATOM 823 O O . SER A 1 104 ? 4.590 2.605 -12.119 1.00 97.31 104 SER A O 1
ATOM 825 N N . THR A 1 105 ? 3.681 1.090 -10.721 1.00 97.50 105 THR A N 1
ATOM 826 C CA . THR A 1 105 ? 4.948 0.583 -10.173 1.00 97.50 105 THR A CA 1
ATOM 827 C C . THR A 1 105 ? 5.790 -0.093 -11.256 1.00 97.50 105 THR A C 1
ATOM 829 O O . THR A 1 105 ? 6.950 0.266 -11.430 1.00 97.50 105 THR A O 1
ATOM 832 N N . LEU A 1 106 ? 5.203 -0.985 -12.063 1.00 97.81 106 LEU A N 1
ATOM 833 C CA . LEU A 1 106 ? 5.886 -1.632 -13.192 1.00 97.81 106 LEU A CA 1
ATOM 834 C C . LEU A 1 106 ? 6.428 -0.604 -14.192 1.00 97.81 106 LEU A C 1
ATOM 836 O O . LEU A 1 106 ? 7.580 -0.682 -14.614 1.00 97.81 106 LEU A O 1
ATOM 840 N N . THR A 1 107 ? 5.629 0.411 -14.527 1.00 97.69 107 THR A N 1
ATOM 841 C CA . THR A 1 107 ? 6.066 1.508 -15.400 1.00 97.69 107 THR A CA 1
ATOM 842 C C . THR A 1 107 ? 7.243 2.270 -14.787 1.00 97.69 107 THR A C 1
ATOM 844 O O . THR A 1 107 ? 8.176 2.626 -15.505 1.00 97.69 107 THR A O 1
ATOM 847 N N . ALA A 1 108 ? 7.232 2.523 -13.475 1.00 97.12 108 ALA A N 1
ATOM 848 C CA . ALA A 1 108 ? 8.340 3.183 -12.788 1.00 97.12 108 ALA A CA 1
ATOM 849 C C . ALA A 1 108 ? 9.628 2.341 -12.832 1.00 97.12 108 ALA A C 1
ATOM 851 O O . ALA A 1 108 ? 10.682 2.883 -13.171 1.00 97.12 108 ALA A O 1
ATOM 852 N N . LEU A 1 109 ? 9.530 1.028 -12.590 1.00 97.81 109 LEU A N 1
ATOM 853 C CA . LEU A 1 109 ? 10.644 0.077 -12.696 1.00 97.81 109 LEU A CA 1
ATOM 854 C C . LEU A 1 109 ? 11.252 0.062 -14.103 1.00 97.81 109 LEU A C 1
ATOM 856 O O . LEU A 1 109 ? 12.462 0.220 -14.263 1.00 97.81 109 LEU A O 1
ATOM 860 N N . ILE A 1 110 ? 10.408 -0.046 -15.133 1.00 97.25 110 ILE A N 1
ATOM 861 C CA . ILE A 1 110 ? 10.846 -0.049 -16.534 1.00 97.25 110 ILE A CA 1
ATOM 862 C C . ILE A 1 110 ? 11.546 1.266 -16.887 1.00 97.25 110 ILE A C 1
ATOM 864 O O . ILE A 1 110 ? 12.619 1.260 -17.487 1.00 97.25 110 ILE A O 1
ATOM 868 N N . ARG A 1 111 ? 10.985 2.408 -16.471 1.00 96.44 111 ARG A N 1
ATOM 869 C CA . ARG A 1 111 ? 11.559 3.735 -16.753 1.00 96.44 111 ARG A CA 1
ATOM 870 C C . ARG A 1 111 ? 12.916 3.970 -16.092 1.00 96.44 111 ARG A C 1
ATOM 872 O O . ARG A 1 111 ? 13.676 4.785 -16.605 1.00 96.44 111 ARG A O 1
ATOM 879 N N . ARG A 1 112 ? 13.222 3.282 -14.986 1.00 95.88 112 ARG A N 1
ATOM 880 C CA . ARG A 1 112 ? 14.547 3.310 -14.341 1.00 95.88 112 ARG A CA 1
ATOM 881 C C . ARG A 1 112 ? 15.465 2.157 -14.768 1.00 95.88 112 ARG A C 1
ATOM 883 O O . ARG A 1 112 ? 16.507 1.964 -14.155 1.00 95.88 112 ARG A O 1
ATOM 890 N N . ASN A 1 113 ? 15.096 1.417 -15.818 1.00 96.12 113 ASN A N 1
ATOM 891 C CA . ASN A 1 113 ? 15.836 0.276 -16.366 1.00 96.12 113 ASN A CA 1
ATOM 892 C C . ASN A 1 113 ? 15.955 -0.944 -15.418 1.00 96.12 113 ASN A C 1
ATOM 894 O O . ASN A 1 113 ? 16.807 -1.807 -15.622 1.00 96.12 113 ASN A O 1
ATOM 898 N N . SER A 1 114 ? 15.073 -1.066 -14.419 1.00 97.00 114 SER A N 1
ATOM 899 C CA . SER A 1 114 ? 14.971 -2.233 -13.521 1.00 97.00 114 SER A CA 1
ATOM 900 C C . SER A 1 114 ? 14.095 -3.337 -14.134 1.00 97.00 114 SER A C 1
ATOM 902 O O . SER A 1 114 ? 13.073 -3.727 -13.571 1.00 97.00 114 SER A O 1
ATOM 904 N N . ILE A 1 115 ? 14.455 -3.828 -15.322 1.00 96.12 115 ILE A N 1
ATOM 905 C CA . ILE A 1 115 ? 13.613 -4.769 -16.087 1.00 96.12 115 ILE A CA 1
ATOM 906 C C . ILE A 1 115 ? 13.448 -6.118 -15.372 1.00 96.12 115 ILE A C 1
ATOM 908 O O . ILE A 1 115 ? 12.340 -6.650 -15.328 1.00 96.12 115 ILE A O 1
ATOM 912 N N . SER A 1 116 ? 14.516 -6.649 -14.772 1.00 97.31 116 SER A N 1
ATOM 913 C CA . SER A 1 116 ? 14.467 -7.924 -14.042 1.00 97.31 116 SER A CA 1
ATOM 914 C C . SER A 1 116 ? 13.514 -7.867 -12.846 1.00 97.31 116 SER A C 1
ATOM 916 O O . SER A 1 116 ? 12.722 -8.780 -12.647 1.00 97.31 116 SER A O 1
ATOM 918 N N . GLU A 1 117 ? 13.542 -6.764 -12.097 1.00 97.12 117 GLU A N 1
ATOM 919 C CA . GLU A 1 117 ? 12.658 -6.532 -10.950 1.00 97.12 117 GLU A CA 1
ATOM 920 C C . GLU A 1 117 ? 11.194 -6.388 -11.394 1.00 97.12 117 GLU A C 1
ATOM 922 O O . GLU A 1 117 ? 10.294 -6.957 -10.781 1.00 97.12 117 GLU A O 1
ATOM 927 N N . ALA A 1 118 ? 10.944 -5.687 -12.508 1.00 97.31 118 ALA A N 1
ATOM 928 C CA . ALA A 1 118 ? 9.603 -5.589 -13.083 1.00 97.31 118 ALA A CA 1
ATOM 929 C C . ALA A 1 118 ? 9.057 -6.965 -13.496 1.00 97.31 118 ALA A C 1
ATOM 931 O O . ALA A 1 118 ? 7.891 -7.269 -13.244 1.00 97.31 118 ALA A O 1
ATOM 932 N N . HIS A 1 119 ? 9.901 -7.804 -14.103 1.00 96.94 119 HIS A N 1
ATOM 933 C CA . HIS A 1 119 ? 9.537 -9.166 -14.478 1.00 96.94 119 HIS A CA 1
ATOM 934 C C . HIS A 1 119 ? 9.257 -10.044 -13.251 1.00 96.94 119 HIS A C 1
ATOM 936 O O . HIS A 1 119 ? 8.272 -10.781 -13.242 1.00 96.94 119 HIS A O 1
ATOM 942 N N . GLU A 1 120 ? 10.091 -9.965 -12.210 1.00 96.69 120 GLU A N 1
ATOM 943 C CA . GLU A 1 120 ? 9.880 -10.697 -10.956 1.00 96.69 120 GLU A CA 1
ATOM 944 C C . GLU A 1 120 ? 8.554 -10.302 -10.299 1.00 96.69 120 GLU A C 1
ATOM 946 O O . GLU A 1 120 ? 7.747 -11.170 -9.965 1.00 96.69 120 GLU A O 1
ATOM 951 N N . LEU A 1 121 ? 8.292 -8.997 -10.178 1.00 95.88 121 LEU A N 1
ATOM 952 C CA . LEU A 1 121 ? 7.048 -8.488 -9.610 1.00 95.88 121 LEU A CA 1
ATOM 953 C C . LEU A 1 121 ? 5.827 -8.960 -10.406 1.00 95.88 121 LEU A C 1
ATOM 955 O O . LEU A 1 121 ? 4.847 -9.398 -9.815 1.00 95.88 121 LEU A O 1
ATOM 959 N N . TYR A 1 122 ? 5.883 -8.895 -11.739 1.00 95.38 122 TYR A N 1
ATOM 960 C CA . TYR A 1 122 ? 4.801 -9.381 -12.597 1.00 95.38 122 TYR A CA 1
ATOM 961 C C . TYR A 1 122 ? 4.569 -10.887 -12.426 1.00 95.38 122 TYR A C 1
ATOM 963 O O . TYR A 1 122 ? 3.429 -11.319 -12.295 1.00 95.38 122 TYR A O 1
ATOM 971 N N . SER A 1 123 ? 5.643 -11.677 -12.362 1.00 95.19 123 SER A N 1
ATOM 972 C CA . SER A 1 123 ? 5.567 -13.139 -12.223 1.00 95.19 123 SER A CA 1
ATOM 973 C C . SER A 1 123 ? 4.926 -13.582 -10.907 1.00 95.19 123 SER A C 1
ATOM 975 O O . SER A 1 123 ? 4.354 -14.660 -10.845 1.00 95.19 123 SER A O 1
ATOM 977 N N . LYS A 1 124 ? 5.000 -12.761 -9.852 1.00 91.19 124 LYS A N 1
ATOM 978 C CA . LYS A 1 124 ? 4.327 -13.020 -8.567 1.00 91.19 124 LYS A CA 1
ATOM 979 C C . LYS A 1 124 ? 2.813 -12.776 -8.609 1.00 91.19 124 LYS A C 1
ATOM 981 O O . LYS A 1 124 ? 2.116 -13.172 -7.681 1.00 91.19 124 LYS A O 1
ATOM 986 N N . LEU A 1 125 ? 2.315 -12.079 -9.631 1.00 91.00 125 LEU A N 1
ATOM 987 C CA . LEU A 1 125 ? 0.919 -11.644 -9.739 1.00 91.00 125 LEU A CA 1
ATOM 988 C C . LEU A 1 125 ? 0.103 -12.450 -10.762 1.00 91.00 125 LEU A C 1
ATOM 990 O O . LEU A 1 125 ? -1.098 -12.200 -10.882 1.00 91.00 125 LEU A O 1
ATOM 994 N N . VAL A 1 126 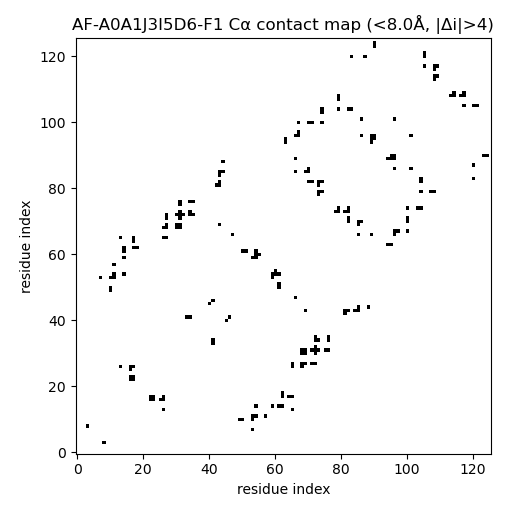? 0.741 -13.360 -11.506 1.00 86.00 126 VAL A N 1
ATOM 995 C CA . VAL A 1 126 ? 0.150 -14.152 -12.602 1.00 86.00 126 VAL A CA 1
ATOM 996 C C . VAL A 1 126 ? 0.182 -15.636 -12.283 1.00 86.00 126 VAL A C 1
ATOM 998 O O . VAL A 1 126 ? 1.192 -16.089 -11.705 1.00 86.00 126 VAL A O 1
#

Radius of gyration: 14.76 Å; Cα contacts (8 Å, |Δi|>4): 118; chains: 1; bounding box: 34×28×47 Å